Protein AF-A0A7Y1VZF0-F1 (afdb_monomer_lite)

Foldseek 3Di:
DWDAALWKKKKKKAWDDPDDDDDDDDDDDDDDDDDDDPDPPPPPDDDFDQLAQVNAAEDPDQDDDDPDQDFARTPDFQLAQDPCVPGDDVAHGSTSIGMHMYHDRHTDDDKDKDFDPDQQIAMWMWMFTCSPHDSNCNRPDCVRTPDIDPDDDPPDGGMDMRPPPDPRD

pLDDT: mean 80.12, std 16.7, range [36.12, 96.62]

Secondary structure (DSSP, 8-state):
-EEPTT-EEEEEEEEE----------------------------PPPP-TTSGGGPEEP-SS----S----S--SS---S-BGGGT-SBSS----SEEEEEEE--SSEE----B--SSTT-EEEEEEEE-TT--HHHHTT-GGGEEEEE---STT--S-BSSSS-SS--

Sequence (169 aa):
MTLLLVNTLIIAILRRLEAPLLLKSGRCVISLLFCSFTLCRVCDAQIPTIQDCLGAIPICTGIYTESKAPTGSGNYPSEINGTGNGGISCMDAEVSSIWYTFTVNKTGKFGFILTPNDPNDDYDWALFNITNATCSQIFHDIALQVSCNAAGGETCHGNTGADGKTTYS

Radius of gyration: 18.77 Å; chains: 1; bounding box: 38×59×30 Å

Structure (mmCIF, N/CA/C/O backbone):
data_AF-A0A7Y1VZF0-F1
#
_entry.id   AF-A0A7Y1VZF0-F1
#
loop_
_atom_site.group_PDB
_atom_site.id
_atom_site.type_symbol
_atom_site.label_atom_id
_atom_site.label_alt_id
_atom_site.label_comp_id
_atom_site.label_asym_id
_atom_site.label_entity_id
_atom_site.label_seq_id
_atom_site.pdbx_PDB_ins_code
_atom_site.Cartn_x
_atom_site.Cartn_y
_atom_site.Cartn_z
_atom_site.occupancy
_atom_site.B_iso_or_equiv
_atom_site.auth_seq_id
_atom_site.auth_comp_id
_atom_site.auth_asym_id
_atom_site.auth_atom_id
_atom_site.pdbx_PDB_model_num
ATOM 1 N N . MET A 1 1 ? -1.896 -10.793 11.043 1.00 66.12 1 MET A N 1
ATOM 2 C CA . MET A 1 1 ? -2.680 -9.874 11.904 1.00 66.12 1 MET A CA 1
ATOM 3 C C . MET A 1 1 ? -4.109 -10.395 12.065 1.00 66.12 1 MET A C 1
ATOM 5 O O . MET A 1 1 ? -4.670 -10.888 11.089 1.00 66.12 1 MET A O 1
ATOM 9 N N . THR A 1 2 ? -4.689 -10.325 13.269 1.00 71.56 2 THR A N 1
ATOM 10 C CA . THR A 1 2 ? -6.125 -10.595 13.482 1.00 71.56 2 THR A CA 1
ATOM 11 C C . THR A 1 2 ? -6.904 -9.313 13.214 1.00 71.56 2 THR A C 1
ATOM 13 O O . THR A 1 2 ? -6.641 -8.302 13.857 1.00 71.56 2 THR A O 1
ATOM 16 N N . LEU A 1 3 ? -7.844 -9.343 12.275 1.00 70.69 3 LEU A N 1
ATOM 17 C CA . LEU A 1 3 ? -8.737 -8.227 11.984 1.00 70.69 3 LEU A CA 1
ATOM 18 C C . LEU A 1 3 ? -10.089 -8.440 12.643 1.00 70.69 3 LEU A C 1
ATOM 20 O O . LEU A 1 3 ? -10.578 -9.567 12.714 1.00 70.69 3 LEU A O 1
ATOM 24 N N . LEU A 1 4 ? -10.681 -7.342 13.099 1.00 69.25 4 LEU A N 1
ATOM 25 C CA . LEU A 1 4 ? -12.039 -7.301 13.616 1.00 69.25 4 LEU A CA 1
ATOM 26 C C . LEU A 1 4 ? -13.011 -6.965 12.481 1.00 69.25 4 LEU A C 1
ATOM 28 O O . LEU A 1 4 ? -12.630 -6.375 11.467 1.00 69.25 4 LEU A O 1
ATOM 32 N N . LEU A 1 5 ? -14.273 -7.356 12.668 1.00 61.09 5 LEU A N 1
ATOM 33 C CA . LEU A 1 5 ? -15.394 -6.887 11.854 1.00 61.09 5 LEU A CA 1
ATOM 34 C C . LEU A 1 5 ? -15.327 -5.356 11.717 1.00 61.09 5 LEU A C 1
ATOM 36 O O . LEU A 1 5 ? -14.998 -4.695 12.694 1.00 61.09 5 LEU A O 1
ATOM 40 N N . VAL A 1 6 ? -15.663 -4.828 10.537 1.00 64.81 6 VAL A N 1
ATOM 41 C CA . VAL A 1 6 ? -15.655 -3.394 10.170 1.00 64.81 6 VAL A CA 1
ATOM 42 C C . VAL A 1 6 ? -14.286 -2.737 9.986 1.00 64.81 6 VAL A C 1
ATOM 44 O O . VAL A 1 6 ? -14.240 -1.545 9.698 1.00 64.81 6 VAL A O 1
ATOM 47 N N . ASN A 1 7 ? -13.182 -3.487 10.058 1.00 75.19 7 ASN A N 1
ATOM 48 C CA . ASN A 1 7 ? -11.885 -2.918 9.706 1.00 75.19 7 ASN A CA 1
ATOM 49 C C . ASN A 1 7 ? -11.808 -2.613 8.196 1.00 75.19 7 ASN A C 1
ATOM 51 O O . ASN A 1 7 ? -12.046 -3.499 7.367 1.00 75.19 7 ASN A O 1
ATOM 55 N N . THR A 1 8 ? -11.416 -1.385 7.854 1.00 80.50 8 THR A N 1
ATOM 56 C CA . THR A 1 8 ? -11.029 -0.990 6.494 1.00 80.50 8 THR A CA 1
ATOM 57 C C . THR A 1 8 ? -9.513 -0.976 6.416 1.00 80.50 8 THR A C 1
ATOM 59 O O . THR A 1 8 ? -8.847 -0.189 7.093 1.00 80.50 8 THR A O 1
ATOM 62 N N . LEU A 1 9 ? -8.971 -1.863 5.589 1.00 82.50 9 LEU A N 1
ATOM 63 C CA . LEU A 1 9 ? -7.557 -1.872 5.260 1.00 82.50 9 LEU A CA 1
ATOM 64 C C . LEU A 1 9 ? -7.334 -1.268 3.885 1.00 82.50 9 LEU A C 1
ATOM 66 O O . LEU A 1 9 ? -8.166 -1.415 2.987 1.00 82.50 9 LEU A O 1
ATOM 70 N N . ILE A 1 10 ? -6.179 -0.647 3.719 1.00 87.56 10 ILE A N 1
ATOM 71 C CA . ILE A 1 10 ? -5.685 -0.215 2.424 1.00 87.56 10 ILE A CA 1
ATOM 72 C C . ILE A 1 10 ? -4.234 -0.664 2.273 1.00 87.56 10 ILE A C 1
ATOM 74 O O . ILE A 1 10 ? -3.470 -0.626 3.234 1.00 87.56 10 ILE A O 1
ATOM 78 N N . ILE A 1 11 ? -3.867 -1.155 1.098 1.00 87.62 11 ILE A N 1
ATOM 79 C CA . ILE A 1 11 ? -2.505 -1.572 0.774 1.00 87.62 11 ILE A CA 1
ATOM 80 C C . ILE A 1 11 ? -2.000 -0.743 -0.397 1.00 87.62 11 ILE A C 1
ATOM 82 O O . ILE A 1 11 ? -2.709 -0.593 -1.390 1.00 87.62 11 ILE A O 1
ATOM 86 N N . ALA A 1 12 ? -0.779 -0.240 -0.277 1.00 84.50 12 ALA A N 1
ATOM 87 C CA . ALA A 1 12 ? -0.020 0.285 -1.399 1.00 84.50 12 ALA A CA 1
ATOM 88 C C . ALA A 1 12 ? 0.983 -0.781 -1.838 1.00 84.50 12 ALA A C 1
ATOM 90 O O . ALA A 1 12 ? 1.707 -1.316 -0.998 1.00 84.50 12 ALA A O 1
ATOM 91 N N . ILE A 1 13 ? 1.008 -1.096 -3.131 1.00 83.00 13 ILE A N 1
ATOM 92 C CA . ILE A 1 13 ? 1.954 -2.040 -3.737 1.00 83.00 13 ILE A CA 1
ATOM 93 C C . ILE A 1 13 ? 2.782 -1.281 -4.762 1.00 83.00 13 ILE A C 1
ATOM 95 O O . ILE A 1 13 ? 2.214 -0.723 -5.697 1.00 83.00 13 ILE A O 1
ATOM 99 N N . LEU A 1 14 ? 4.101 -1.268 -4.601 1.00 81.69 14 LEU A N 1
ATOM 100 C CA . LEU A 1 14 ? 5.036 -0.514 -5.427 1.00 81.69 14 LEU A CA 1
ATOM 101 C C . LEU A 1 14 ? 5.957 -1.483 -6.157 1.00 81.69 14 LEU A C 1
ATOM 103 O O . LEU A 1 14 ? 6.566 -2.345 -5.532 1.00 81.69 14 LEU A O 1
ATOM 107 N N . ARG A 1 15 ? 6.099 -1.323 -7.474 1.00 79.75 15 ARG A N 1
ATOM 108 C CA . ARG A 1 15 ? 7.146 -2.028 -8.224 1.00 79.75 15 ARG A CA 1
ATOM 109 C C . ARG A 1 15 ? 8.446 -1.236 -8.126 1.00 79.75 15 ARG A C 1
ATOM 111 O O . ARG A 1 15 ? 8.529 -0.135 -8.680 1.00 79.75 15 ARG A O 1
ATOM 118 N N . ARG A 1 16 ? 9.472 -1.797 -7.486 1.00 76.81 16 ARG A N 1
ATOM 119 C CA . ARG A 1 16 ? 10.809 -1.203 -7.460 1.00 76.81 16 ARG A CA 1
ATOM 120 C C . ARG A 1 16 ? 11.425 -1.338 -8.849 1.00 76.81 16 ARG A C 1
ATOM 122 O O . ARG A 1 16 ? 11.733 -2.426 -9.323 1.00 76.81 16 ARG A O 1
ATOM 129 N N . LEU A 1 17 ? 11.586 -0.208 -9.529 1.00 67.25 17 LEU A N 1
ATOM 130 C CA . LEU A 1 17 ? 12.386 -0.140 -10.745 1.00 67.25 17 LEU A CA 1
ATOM 131 C C . LEU A 1 17 ? 13.836 0.092 -10.319 1.00 67.25 17 LEU A C 1
ATOM 133 O O . LEU A 1 17 ? 14.128 1.127 -9.720 1.00 67.25 17 LEU A O 1
ATOM 137 N N . GLU A 1 18 ? 14.749 -0.824 -10.636 1.00 57.00 18 GLU A N 1
ATOM 138 C CA . GLU A 1 18 ? 16.183 -0.532 -10.565 1.00 57.00 18 GLU A CA 1
ATOM 139 C C . GLU A 1 18 ? 16.490 0.599 -11.558 1.00 57.00 18 GLU A C 1
ATOM 141 O O . GLU A 1 18 ? 16.617 0.395 -12.766 1.00 57.00 18 GLU A O 1
ATOM 146 N N . ALA A 1 19 ? 16.512 1.838 -11.073 1.00 48.78 19 ALA A N 1
ATOM 147 C CA . ALA A 1 19 ? 16.787 2.987 -11.915 1.00 48.78 19 ALA A CA 1
ATOM 148 C C . ALA A 1 19 ? 18.308 3.130 -12.109 1.00 48.78 19 ALA A C 1
ATOM 150 O O . ALA A 1 19 ? 19.031 3.289 -11.122 1.00 48.78 19 ALA A O 1
ATOM 151 N N . PRO A 1 20 ? 18.827 3.173 -13.350 1.00 41.00 20 PRO A N 1
ATOM 152 C CA . PRO A 1 20 ? 20.144 3.744 -13.581 1.00 41.00 20 PRO A CA 1
ATOM 153 C C . PRO A 1 20 ? 20.111 5.230 -13.197 1.00 41.00 20 PRO A C 1
ATOM 155 O O . PRO A 1 20 ? 19.220 5.975 -13.611 1.00 41.00 20 PRO A O 1
ATOM 158 N N . LEU A 1 21 ? 21.091 5.650 -12.392 1.00 37.44 21 LEU A N 1
ATOM 159 C CA . LEU A 1 21 ? 21.333 7.031 -11.962 1.00 37.44 21 LEU A CA 1
ATOM 160 C C . LEU A 1 21 ? 21.230 8.015 -13.141 1.00 37.44 21 LEU A C 1
ATOM 162 O O . LEU A 1 21 ? 22.173 8.175 -13.914 1.00 37.44 21 LEU A O 1
ATOM 166 N N . LEU A 1 22 ? 20.106 8.725 -13.255 1.00 40.09 22 LEU A N 1
ATOM 167 C CA . LEU A 1 22 ? 19.964 9.858 -14.167 1.00 40.09 22 LEU A CA 1
ATOM 168 C C . LEU A 1 22 ? 19.750 11.146 -13.372 1.00 40.09 22 LEU A C 1
ATOM 170 O O . LEU A 1 22 ? 18.671 11.436 -12.857 1.00 40.09 22 LEU A O 1
ATOM 174 N N . LEU A 1 23 ? 20.827 11.930 -13.304 1.00 39.12 23 LEU A N 1
ATOM 175 C CA . LEU A 1 23 ? 20.876 13.293 -12.786 1.00 39.12 23 LEU A CA 1
ATOM 176 C C . LEU A 1 23 ? 19.890 14.185 -13.569 1.00 39.12 23 LEU A C 1
ATOM 178 O O . LEU A 1 23 ? 20.132 14.517 -14.731 1.00 39.12 23 LEU A O 1
ATOM 182 N N . LYS A 1 24 ? 18.801 14.642 -12.941 1.00 40.69 24 LYS A N 1
ATOM 183 C CA . LYS A 1 24 ? 18.006 15.755 -13.485 1.00 40.69 24 LYS A CA 1
ATOM 184 C C . LYS A 1 24 ? 18.686 17.075 -13.125 1.00 40.69 24 LYS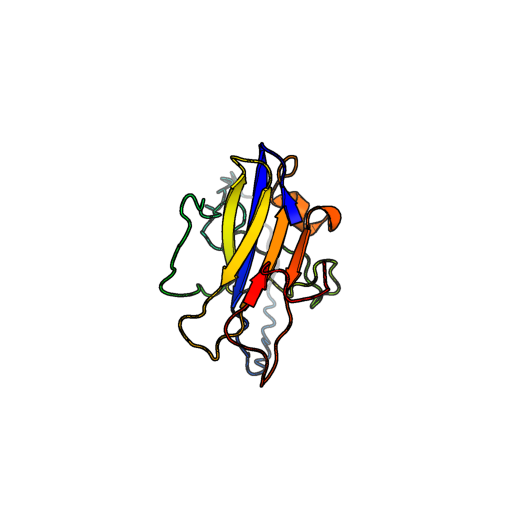 A C 1
ATOM 186 O O . LYS A 1 24 ? 18.541 17.579 -12.017 1.00 40.69 24 LYS A O 1
ATOM 191 N N . SER A 1 25 ? 19.419 17.645 -14.081 1.00 50.09 25 SER A N 1
ATOM 192 C CA . SER A 1 25 ? 19.801 19.060 -14.049 1.00 50.09 25 SER A CA 1
ATOM 193 C C . SER A 1 25 ? 18.837 19.867 -14.917 1.00 50.09 25 SER A C 1
ATOM 195 O O . SER A 1 25 ? 18.538 19.496 -16.050 1.00 50.09 25 SER A O 1
ATOM 197 N N . GLY A 1 26 ? 18.321 20.962 -14.366 1.00 40.59 26 GLY A N 1
ATOM 198 C CA . GLY A 1 26 ? 17.403 21.857 -15.060 1.00 40.59 26 GLY A CA 1
ATOM 199 C C . GLY A 1 26 ? 17.181 23.120 -14.245 1.00 40.59 26 GLY A C 1
ATOM 200 O O . GLY A 1 26 ? 16.186 23.244 -13.541 1.00 40.59 26 GLY A O 1
ATOM 201 N N . ARG A 1 27 ? 18.136 24.055 -14.303 1.00 51.09 27 ARG A N 1
ATOM 202 C CA . ARG A 1 27 ? 17.927 25.423 -13.811 1.00 51.09 27 ARG A CA 1
ATOM 203 C C . ARG A 1 27 ? 17.109 26.158 -14.870 1.00 51.09 27 ARG A C 1
ATOM 205 O O . ARG A 1 27 ? 17.574 26.284 -15.998 1.00 51.09 27 ARG A O 1
ATOM 212 N N . CYS A 1 28 ? 15.938 26.672 -14.512 1.00 36.12 28 CYS A N 1
ATOM 213 C CA . CYS A 1 28 ? 15.227 27.652 -15.328 1.00 36.12 28 CYS A CA 1
ATOM 214 C C . CYS A 1 28 ? 15.065 28.929 -14.497 1.00 36.12 28 CYS A C 1
ATOM 216 O O . CYS A 1 28 ? 14.398 28.937 -13.466 1.00 36.12 28 CYS A O 1
ATOM 218 N N . VAL A 1 29 ? 15.776 29.973 -14.914 1.00 48.84 29 VAL A N 1
ATOM 219 C CA . VAL A 1 29 ? 15.684 31.349 -14.410 1.00 48.84 29 VAL A CA 1
ATOM 220 C C . VAL A 1 29 ? 14.860 32.145 -15.429 1.00 48.84 29 VAL A C 1
ATOM 222 O O . VAL A 1 29 ? 14.932 31.793 -16.604 1.00 48.84 29 VAL A O 1
ATOM 225 N N . ILE A 1 30 ? 14.177 33.214 -14.974 1.00 47.12 30 ILE A N 1
ATOM 226 C CA . ILE A 1 30 ? 13.501 34.343 -15.686 1.00 47.12 30 ILE A CA 1
ATOM 227 C C . ILE A 1 30 ? 12.021 34.395 -15.267 1.00 47.12 30 ILE A C 1
ATOM 229 O O . ILE A 1 30 ? 11.353 33.374 -15.295 1.00 47.12 30 ILE A O 1
ATOM 233 N N . SER A 1 31 ? 11.368 35.512 -14.940 1.00 44.34 31 SER A N 1
ATOM 234 C CA . SER A 1 31 ? 11.689 36.905 -14.589 1.00 44.34 31 SER A CA 1
ATOM 235 C C . SER A 1 31 ? 10.364 37.498 -14.063 1.00 44.34 31 SER A C 1
ATOM 237 O O . SER A 1 31 ? 9.293 37.096 -14.519 1.00 44.34 31 SER A O 1
ATOM 239 N N . LEU A 1 32 ? 10.415 38.423 -13.099 1.00 51.66 32 LEU A N 1
ATOM 240 C CA . LEU A 1 32 ? 9.242 39.106 -12.536 1.00 51.66 32 LEU A CA 1
ATOM 241 C C . LEU A 1 32 ? 8.595 40.056 -13.559 1.00 51.66 32 LEU A C 1
ATOM 243 O O . LEU A 1 32 ? 9.274 40.938 -14.078 1.00 51.66 32 LEU A O 1
ATOM 247 N N . LEU A 1 33 ? 7.270 39.975 -13.734 1.00 49.81 33 LEU A N 1
ATOM 248 C CA . LEU A 1 33 ? 6.446 41.125 -14.123 1.00 49.81 33 LEU A CA 1
ATOM 249 C C . LEU A 1 33 ? 5.027 40.991 -13.537 1.00 49.81 33 LEU A C 1
ATOM 251 O O . LEU A 1 33 ? 4.308 40.033 -13.809 1.00 49.81 33 LEU A O 1
ATOM 255 N N . PHE A 1 34 ? 4.649 41.959 -12.700 1.00 52.38 34 PHE A N 1
ATOM 256 C CA . PHE A 1 34 ? 3.331 42.102 -12.078 1.00 52.38 34 PHE A CA 1
ATOM 257 C C . PHE A 1 34 ? 2.290 42.520 -13.131 1.00 52.38 34 PHE A C 1
ATOM 259 O O . PHE A 1 34 ? 2.400 43.598 -13.711 1.00 52.38 34 PHE A O 1
ATOM 266 N N . CYS A 1 35 ? 1.240 41.720 -13.327 1.00 44.97 35 CYS A N 1
ATOM 267 C CA . CYS A 1 35 ? -0.004 42.180 -13.941 1.00 44.97 35 CYS A CA 1
ATOM 268 C C . CYS A 1 35 ? -1.182 41.604 -13.148 1.00 44.97 35 CYS A C 1
ATOM 270 O O . CYS A 1 35 ? -1.424 40.398 -13.139 1.00 44.97 35 CYS A O 1
ATOM 272 N N . SER A 1 36 ? -1.864 42.482 -12.416 1.00 61.44 36 SER A N 1
ATOM 273 C CA . SER A 1 36 ? -3.041 42.172 -11.609 1.00 61.44 36 SER A CA 1
ATOM 274 C C . SER A 1 36 ? -4.245 41.937 -12.522 1.00 61.44 36 SER A C 1
ATOM 276 O O . SER A 1 36 ? -4.982 42.870 -12.826 1.00 61.44 36 SER A O 1
ATOM 278 N N . PHE A 1 37 ? -4.451 40.688 -12.937 1.00 52.44 37 PHE A N 1
ATOM 279 C CA . PHE A 1 37 ? -5.734 40.203 -13.442 1.00 52.44 37 PHE A CA 1
ATOM 280 C C . PHE A 1 37 ? -6.340 39.264 -12.403 1.00 52.44 37 PHE A C 1
ATOM 282 O O . PHE A 1 37 ? -5.709 38.300 -11.969 1.00 52.44 37 PHE A O 1
ATOM 289 N N . THR A 1 38 ? -7.558 39.578 -11.974 1.00 58.78 38 THR A N 1
ATOM 290 C CA . THR A 1 38 ? -8.344 38.811 -11.010 1.00 58.78 38 THR A CA 1
ATOM 291 C C . THR A 1 38 ? -8.611 37.412 -11.567 1.00 58.78 38 THR A C 1
ATOM 293 O O . THR A 1 38 ? -9.564 37.187 -12.308 1.00 58.78 38 THR A O 1
ATOM 296 N N . LEU A 1 39 ? -7.737 36.463 -11.231 1.00 57.91 39 LEU A N 1
ATOM 297 C CA . LEU A 1 39 ? -7.931 35.046 -11.504 1.00 57.91 39 LEU A CA 1
ATOM 298 C C . LEU A 1 39 ? -9.059 34.554 -10.598 1.00 57.91 39 LEU A C 1
ATOM 300 O O . LEU A 1 39 ? -8.846 34.302 -9.411 1.00 57.91 39 LEU A O 1
ATOM 304 N N . CYS A 1 40 ? -10.253 34.376 -11.159 1.00 57.56 40 CYS A N 1
ATOM 305 C CA . CYS A 1 40 ? -11.150 33.350 -10.653 1.00 57.56 40 CYS A CA 1
ATOM 306 C C . CYS A 1 40 ? -10.411 32.020 -10.853 1.00 57.56 40 CYS A C 1
ATOM 308 O O . CYS A 1 40 ? -10.391 31.458 -11.945 1.00 57.56 40 CYS A O 1
ATOM 310 N N . ARG A 1 41 ? -9.671 31.593 -9.826 1.00 55.41 41 ARG A N 1
ATOM 311 C CA . ARG A 1 41 ? -9.056 30.271 -9.775 1.00 55.41 41 ARG A CA 1
ATOM 312 C C . ARG A 1 41 ? -10.221 29.297 -9.680 1.00 55.41 41 ARG A C 1
ATOM 314 O O . ARG A 1 41 ? -10.781 29.121 -8.601 1.00 55.41 41 ARG A O 1
ATOM 321 N N . VAL A 1 42 ? -10.616 28.704 -10.802 1.00 53.53 42 VAL A N 1
ATOM 322 C CA . VAL A 1 42 ? -11.360 27.450 -10.737 1.00 53.53 42 VAL A CA 1
ATOM 323 C C . VAL A 1 42 ? -10.412 26.484 -10.028 1.00 53.53 42 VAL A C 1
ATOM 325 O O . VAL A 1 42 ? -9.284 26.275 -10.473 1.00 53.53 42 VAL A O 1
ATOM 328 N N . CYS A 1 43 ? -10.789 26.041 -8.831 1.00 57.00 43 CYS A N 1
ATOM 329 C CA . CYS A 1 43 ? -10.056 24.994 -8.140 1.00 57.00 43 CYS A CA 1
ATOM 330 C C . CYS A 1 43 ? -10.433 23.694 -8.845 1.00 57.00 43 CYS A C 1
ATOM 332 O O . CYS A 1 43 ? -11.472 23.111 -8.542 1.00 57.00 43 CYS A O 1
ATOM 334 N N . ASP A 1 44 ? -9.648 23.295 -9.840 1.00 58.34 44 ASP A N 1
ATOM 335 C CA . ASP A 1 44 ? -9.779 21.962 -10.407 1.00 58.34 44 ASP A CA 1
ATOM 336 C C . ASP A 1 44 ? -9.254 20.974 -9.366 1.00 58.34 44 ASP A C 1
ATOM 338 O O . ASP A 1 44 ? -8.055 20.903 -9.086 1.00 58.34 44 ASP A O 1
ATOM 342 N N . ALA A 1 45 ? -10.169 20.236 -8.742 1.00 71.94 45 ALA A N 1
ATOM 343 C CA . ALA A 1 45 ? -9.793 19.052 -7.994 1.00 71.94 45 ALA A CA 1
ATOM 344 C C . ALA A 1 45 ? -9.308 18.008 -9.006 1.00 71.94 45 ALA A C 1
ATOM 346 O O . ALA A 1 45 ? -10.044 17.621 -9.915 1.00 71.94 45 ALA A O 1
ATOM 347 N N . GLN A 1 46 ? -8.060 17.570 -8.870 1.00 85.88 46 GLN A N 1
ATOM 348 C CA . GLN A 1 46 ? -7.538 16.464 -9.663 1.00 85.88 46 GLN A CA 1
ATOM 349 C C . GLN A 1 46 ? -8.325 15.177 -9.358 1.00 85.88 46 GLN A C 1
ATOM 351 O O . GLN A 1 46 ? -8.830 14.991 -8.255 1.00 85.88 46 GLN A O 1
ATOM 356 N N . ILE A 1 47 ? -8.478 14.293 -10.341 1.00 92.38 47 ILE A N 1
ATOM 357 C CA . ILE A 1 47 ? -9.241 13.050 -10.166 1.00 92.38 47 ILE A CA 1
ATOM 358 C C . ILE A 1 47 ? -8.281 11.971 -9.649 1.00 92.38 47 ILE A C 1
ATOM 360 O O . ILE A 1 47 ? -7.284 11.721 -10.327 1.00 92.38 47 ILE A O 1
ATOM 364 N N . PRO A 1 48 ? -8.539 11.323 -8.498 1.00 94.69 48 PRO A N 1
ATOM 365 C CA . PRO A 1 48 ? -7.729 10.193 -8.054 1.00 94.69 48 PRO A CA 1
ATOM 366 C C . PRO A 1 48 ? -7.709 9.064 -9.092 1.00 94.69 48 PRO A C 1
ATOM 368 O O . PRO A 1 48 ? -8.716 8.754 -9.729 1.00 94.69 48 PRO A O 1
ATOM 371 N N . THR A 1 49 ? -6.555 8.441 -9.250 1.00 95.00 49 THR A N 1
ATOM 372 C CA . THR A 1 49 ? -6.291 7.270 -10.087 1.00 95.00 49 THR A CA 1
ATOM 373 C C . THR A 1 49 ? -5.994 6.063 -9.200 1.00 95.00 49 THR A C 1
ATOM 375 O O . THR A 1 49 ? -5.866 6.196 -7.990 1.00 95.00 49 THR A O 1
ATOM 378 N N . ILE A 1 50 ? -5.813 4.878 -9.786 1.00 94.88 50 ILE A N 1
ATOM 379 C CA . ILE A 1 50 ? -5.416 3.675 -9.027 1.00 94.88 50 ILE A CA 1
ATOM 380 C C . ILE A 1 50 ? -4.043 3.808 -8.340 1.00 94.88 50 ILE A C 1
ATOM 382 O O . ILE A 1 50 ? -3.718 3.010 -7.466 1.00 94.88 50 ILE A O 1
ATOM 386 N N . GLN A 1 51 ? -3.238 4.792 -8.757 1.00 94.62 51 GLN A N 1
ATOM 387 C CA . GLN A 1 51 ? -1.958 5.146 -8.140 1.00 94.62 51 GLN A CA 1
ATOM 388 C C . GLN A 1 51 ? -2.129 6.068 -6.931 1.00 94.62 51 GLN A C 1
ATOM 390 O O . GLN A 1 51 ? -1.135 6.404 -6.319 1.00 94.62 51 GLN A O 1
ATOM 395 N N . ASP A 1 52 ? -3.355 6.480 -6.604 1.00 94.94 52 ASP A N 1
ATOM 396 C CA . ASP A 1 52 ? -3.646 7.386 -5.499 1.00 94.94 52 ASP A CA 1
ATOM 397 C C . ASP A 1 52 ? -4.495 6.657 -4.447 1.00 94.94 52 ASP A C 1
ATOM 399 O O . ASP A 1 52 ? -5.415 5.906 -4.792 1.00 94.94 52 ASP A O 1
ATOM 403 N N . CYS A 1 53 ? -4.269 6.917 -3.161 1.00 95.50 53 CYS A N 1
ATOM 404 C CA . CYS A 1 53 ? -4.993 6.281 -2.057 1.00 95.50 53 CYS A CA 1
ATOM 405 C C . CYS A 1 53 ? -6.514 6.465 -2.180 1.00 95.50 53 CYS A C 1
ATOM 407 O O . CYS A 1 53 ? -7.290 5.538 -1.942 1.00 95.50 53 CYS A O 1
ATOM 409 N N . LEU A 1 54 ? -6.963 7.647 -2.618 1.00 95.69 54 LEU A N 1
ATOM 410 C CA . LEU A 1 54 ? -8.387 7.930 -2.841 1.00 95.69 54 LEU A CA 1
ATOM 411 C C . LEU A 1 54 ? -8.982 7.217 -4.070 1.00 95.69 54 LEU A C 1
ATOM 413 O O . LEU A 1 54 ? -10.204 7.177 -4.205 1.00 95.69 54 LEU A O 1
ATOM 417 N N . GLY A 1 55 ? -8.151 6.669 -4.958 1.00 95.62 55 GLY A N 1
ATOM 418 C CA . GLY A 1 55 ? -8.562 5.864 -6.111 1.00 95.62 55 GLY A CA 1
ATOM 419 C C . GLY A 1 55 ? -8.340 4.362 -5.918 1.00 95.62 55 GLY A C 1
ATOM 420 O O . GLY A 1 55 ? -8.358 3.618 -6.900 1.00 95.62 55 GLY A O 1
ATOM 421 N N . ALA A 1 56 ? -8.138 3.913 -4.673 1.00 96.62 56 ALA A N 1
ATOM 422 C CA . ALA A 1 56 ? -7.866 2.519 -4.353 1.00 96.62 56 ALA A CA 1
ATOM 423 C C . ALA A 1 56 ? -8.954 1.556 -4.854 1.00 96.62 56 ALA A C 1
ATOM 425 O O . ALA A 1 56 ? -10.154 1.780 -4.678 1.00 96.62 56 ALA A O 1
ATOM 426 N N . ILE A 1 57 ? -8.523 0.432 -5.424 1.00 96.00 57 ILE A N 1
ATOM 427 C CA . ILE A 1 57 ? -9.411 -0.585 -5.988 1.00 96.00 57 ILE A CA 1
ATOM 428 C C . ILE A 1 57 ? -9.972 -1.465 -4.855 1.00 96.00 57 ILE A C 1
ATOM 430 O O . ILE A 1 57 ? -9.195 -2.100 -4.135 1.00 96.00 57 ILE A O 1
ATOM 434 N N . PRO A 1 58 ? -11.301 -1.561 -4.672 1.00 94.06 58 PRO A N 1
ATOM 435 C CA . PRO A 1 58 ? -11.880 -2.453 -3.675 1.00 94.06 58 PRO A CA 1
ATOM 436 C C . PRO A 1 58 ? -11.786 -3.916 -4.119 1.00 94.06 58 PRO A C 1
ATOM 438 O O . PRO A 1 58 ? -12.338 -4.306 -5.148 1.00 94.06 58 PRO A O 1
ATOM 441 N N . ILE A 1 59 ? -11.130 -4.751 -3.311 1.00 92.19 59 ILE A N 1
ATOM 442 C CA . ILE A 1 59 ? -11.017 -6.191 -3.557 1.00 92.19 59 ILE A CA 1
ATOM 443 C C . ILE A 1 59 ? -12.076 -6.941 -2.753 1.00 92.19 59 ILE A C 1
ATOM 445 O O . ILE A 1 59 ? -12.105 -6.906 -1.522 1.00 92.19 59 ILE A O 1
ATOM 449 N N . CYS A 1 60 ? -12.945 -7.662 -3.463 1.00 88.75 60 CYS A N 1
ATOM 450 C CA . CYS A 1 60 ? -14.028 -8.459 -2.872 1.00 88.75 60 CYS A CA 1
ATOM 451 C C . CYS A 1 60 ? -13.910 -9.963 -3.175 1.00 88.75 60 CYS A C 1
ATOM 453 O O . CYS A 1 60 ? -14.812 -10.735 -2.848 1.00 88.75 60 CYS A O 1
ATOM 455 N N . THR A 1 61 ? -12.817 -10.385 -3.810 1.00 89.06 61 THR A N 1
ATOM 456 C CA . THR A 1 61 ? -12.558 -11.763 -4.244 1.00 89.06 61 THR A CA 1
ATOM 457 C C . THR A 1 61 ? -11.301 -12.317 -3.577 1.00 89.06 61 THR A C 1
ATOM 459 O O . THR A 1 61 ? -10.459 -11.572 -3.088 1.00 89.06 61 THR A O 1
ATOM 462 N N . GLY A 1 62 ? -11.162 -13.647 -3.552 1.00 88.19 62 GLY A N 1
ATOM 463 C CA . GLY A 1 62 ? -9.962 -14.296 -3.005 1.00 88.19 62 GLY A CA 1
ATOM 464 C C . GLY A 1 62 ? -8.731 -14.206 -3.914 1.00 88.19 62 GLY A C 1
ATOM 465 O O . GLY A 1 62 ? -7.619 -14.427 -3.449 1.00 88.19 62 GLY A O 1
ATOM 466 N N . ILE A 1 63 ? -8.930 -13.904 -5.200 1.00 91.81 63 ILE A N 1
ATOM 467 C CA . ILE A 1 63 ? -7.873 -13.723 -6.199 1.00 91.81 63 ILE A CA 1
ATOM 468 C C . ILE A 1 63 ? -8.231 -12.493 -7.031 1.00 91.81 63 ILE A C 1
ATOM 470 O O . ILE A 1 63 ? -9.385 -12.334 -7.442 1.00 91.81 63 ILE A O 1
ATOM 474 N N . TYR A 1 64 ? -7.237 -11.647 -7.272 1.00 94.31 64 TYR A N 1
ATOM 475 C CA . TYR A 1 64 ? -7.315 -10.472 -8.127 1.00 94.31 64 TYR A CA 1
ATOM 476 C C . TYR A 1 64 ? -6.001 -10.350 -8.908 1.00 94.31 64 TYR A C 1
ATOM 478 O O . TYR A 1 64 ? -4.945 -10.701 -8.384 1.00 94.31 64 TYR A O 1
ATOM 486 N N . THR A 1 65 ? -6.062 -9.905 -10.162 1.00 93.81 65 THR A N 1
ATOM 487 C CA . THR A 1 65 ? -4.909 -9.890 -11.071 1.00 93.81 65 THR A CA 1
ATOM 488 C C . THR A 1 65 ? -4.818 -8.566 -11.805 1.00 93.81 65 THR A C 1
ATOM 490 O O . THR A 1 65 ? -5.810 -8.129 -12.387 1.00 93.81 65 THR A O 1
ATOM 493 N N . GLU A 1 66 ? -3.614 -8.006 -11.867 1.00 92.00 66 GLU A N 1
ATOM 494 C CA . GLU A 1 66 ? -3.295 -6.872 -12.728 1.00 92.00 66 GLU A CA 1
ATOM 495 C C . GLU A 1 66 ? -2.422 -7.302 -13.903 1.00 92.00 66 GLU A C 1
ATOM 497 O O . GLU A 1 66 ? -1.559 -8.175 -13.792 1.00 92.00 66 GLU A O 1
ATOM 502 N N . SER A 1 67 ? -2.631 -6.657 -15.049 1.00 89.00 67 SER A N 1
ATOM 503 C CA . SER A 1 67 ? -1.831 -6.938 -16.247 1.00 89.00 67 SER A CA 1
ATOM 504 C C . SER A 1 67 ? -0.466 -6.249 -16.213 1.00 89.00 67 SER A C 1
ATOM 506 O O . SER A 1 67 ? 0.510 -6.782 -16.743 1.00 89.00 67 SER A O 1
ATOM 508 N N . LYS A 1 68 ? -0.384 -5.063 -15.597 1.00 84.69 68 LYS A N 1
ATOM 509 C CA . LYS A 1 68 ? 0.823 -4.239 -15.584 1.00 84.69 68 LYS A CA 1
ATOM 510 C C . LYS A 1 68 ? 0.812 -3.249 -14.417 1.00 84.69 68 LYS A C 1
ATOM 512 O O . LYS A 1 68 ? -0.215 -2.638 -14.142 1.00 84.69 68 LYS A O 1
ATOM 517 N N . ALA A 1 69 ? 1.977 -3.026 -13.806 1.00 86.88 69 ALA A N 1
ATOM 518 C CA . ALA A 1 69 ? 2.177 -1.915 -12.878 1.00 86.88 69 ALA A CA 1
ATOM 519 C C . ALA A 1 69 ? 2.256 -0.562 -13.627 1.00 86.88 69 ALA A C 1
ATOM 521 O O . ALA A 1 69 ? 2.917 -0.474 -14.673 1.00 86.88 69 ALA A O 1
ATOM 522 N N . PRO A 1 70 ? 1.601 0.497 -13.126 1.00 89.44 70 PRO A N 1
ATOM 523 C CA . PRO A 1 70 ? 1.687 1.828 -13.709 1.00 89.44 70 PRO A CA 1
ATOM 524 C C . PRO A 1 70 ? 3.084 2.431 -13.501 1.00 89.44 70 PRO A C 1
ATOM 526 O O . PRO A 1 70 ? 3.942 1.852 -12.844 1.00 89.44 70 PRO A O 1
ATOM 529 N N . THR A 1 71 ? 3.325 3.595 -14.097 1.00 88.94 71 THR A N 1
ATOM 530 C CA . THR A 1 71 ? 4.571 4.356 -13.935 1.00 88.94 71 THR A CA 1
ATOM 531 C C . THR A 1 71 ? 4.245 5.769 -13.471 1.00 88.94 71 THR A C 1
ATOM 533 O O . THR A 1 71 ? 3.356 6.397 -14.050 1.00 88.94 71 THR A O 1
ATOM 536 N N . GLY A 1 72 ? 5.017 6.302 -12.524 1.00 89.06 72 GLY A N 1
ATOM 537 C CA . GLY A 1 72 ? 4.799 7.635 -11.946 1.00 89.06 72 GLY A CA 1
ATOM 538 C C . GLY A 1 72 ? 4.268 7.562 -10.514 1.00 89.06 72 GLY A C 1
ATOM 539 O O . GLY A 1 72 ? 4.431 6.536 -9.873 1.00 89.06 72 GLY A O 1
ATOM 540 N N . SER A 1 73 ? 3.672 8.641 -10.010 1.00 87.94 73 SER A N 1
ATOM 541 C CA . SER A 1 73 ? 3.223 8.762 -8.605 1.00 87.94 73 SER A CA 1
ATOM 542 C C . SER A 1 73 ? 1.750 9.168 -8.495 1.00 87.94 73 SER A C 1
ATOM 544 O O . SER A 1 73 ? 1.373 9.863 -7.563 1.00 87.94 73 SER A O 1
ATOM 546 N N . GLY A 1 74 ? 0.946 8.838 -9.510 1.00 92.38 74 GLY A N 1
ATOM 547 C CA . GLY A 1 74 ? -0.446 9.283 -9.573 1.00 92.38 74 GLY A CA 1
ATOM 548 C C . GLY A 1 74 ? -0.610 10.801 -9.699 1.00 92.38 74 GLY A C 1
ATOM 549 O O . GLY A 1 74 ? 0.296 11.514 -10.144 1.00 92.38 74 GLY A O 1
ATOM 550 N N . ASN A 1 75 ? -1.807 11.279 -9.365 1.00 94.12 75 ASN A N 1
ATOM 551 C CA . ASN A 1 75 ? -2.131 12.703 -9.332 1.00 94.12 75 ASN A CA 1
ATOM 552 C C . ASN A 1 75 ? -1.840 13.309 -7.949 1.00 94.12 75 ASN A C 1
ATOM 554 O O . ASN A 1 75 ? -1.516 14.492 -7.863 1.00 94.12 75 ASN A O 1
ATOM 558 N N . TYR A 1 76 ? -1.925 12.519 -6.879 1.00 91.88 76 TYR A N 1
ATOM 559 C CA . TYR A 1 76 ? -1.694 12.872 -5.480 1.00 91.88 76 TYR A CA 1
ATOM 560 C C . TYR A 1 76 ? -0.365 12.265 -5.005 1.00 91.88 76 TYR A C 1
ATOM 562 O O . TYR A 1 76 ? -0.367 11.237 -4.346 1.00 91.88 76 TYR A O 1
ATOM 570 N N . PRO A 1 77 ? 0.789 12.882 -5.306 1.00 89.25 77 PRO A N 1
ATOM 571 C CA . PRO A 1 77 ? 2.066 12.344 -4.860 1.00 89.25 77 PRO A CA 1
ATOM 572 C C . PRO A 1 77 ? 2.259 12.525 -3.349 1.00 89.25 77 PRO A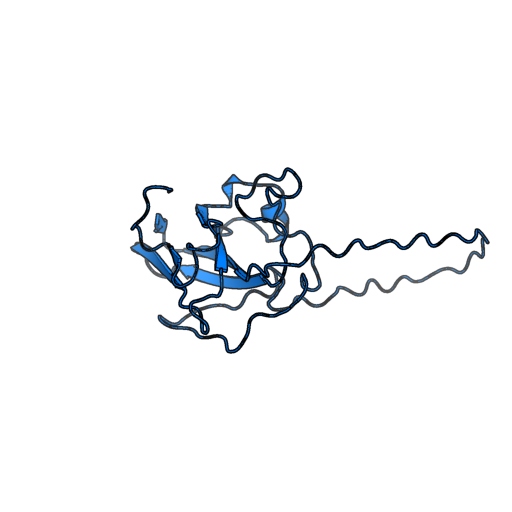 C 1
ATOM 574 O O . PRO A 1 77 ? 1.671 13.415 -2.729 1.00 89.25 77 PRO A O 1
ATOM 577 N N . SER A 1 78 ? 3.209 11.768 -2.797 1.00 88.31 78 SER A N 1
ATOM 578 C CA . SER A 1 78 ? 3.629 11.859 -1.392 1.00 88.31 78 SER A CA 1
ATOM 579 C C . SER A 1 78 ? 2.527 11.463 -0.406 1.00 88.31 78 SER A C 1
ATOM 581 O O . SER A 1 78 ? 2.377 12.096 0.636 1.00 88.31 78 SER A O 1
ATOM 583 N N . GLU A 1 79 ? 1.763 10.410 -0.701 1.00 92.38 79 GLU A N 1
ATOM 584 C CA . GLU A 1 79 ? 0.781 9.865 0.247 1.00 92.38 79 GLU A CA 1
ATOM 585 C C . GLU A 1 79 ? 1.442 8.979 1.315 1.00 92.38 79 GLU A C 1
ATOM 587 O O . GLU A 1 79 ? 0.923 8.842 2.424 1.00 92.38 79 GLU A O 1
ATOM 592 N N . ILE A 1 80 ? 2.633 8.443 1.020 1.00 90.94 80 ILE A N 1
ATOM 593 C CA . ILE A 1 80 ? 3.455 7.656 1.946 1.00 90.94 80 ILE A CA 1
ATOM 594 C C . ILE A 1 80 ? 4.725 8.423 2.312 1.00 90.94 80 ILE A C 1
ATOM 596 O O . ILE A 1 80 ? 5.501 8.850 1.456 1.00 90.94 80 ILE A O 1
ATOM 600 N N . ASN A 1 81 ? 4.969 8.554 3.613 1.00 91.06 81 ASN A N 1
ATOM 601 C CA . ASN A 1 81 ? 6.173 9.179 4.149 1.00 91.06 81 ASN A CA 1
ATOM 602 C C . ASN A 1 81 ? 7.311 8.156 4.268 1.00 91.06 81 ASN A C 1
ATOM 604 O O . ASN A 1 81 ? 7.599 7.669 5.362 1.00 91.06 81 ASN A O 1
ATOM 608 N N . GLY A 1 82 ? 7.890 7.777 3.128 1.00 87.12 82 GLY A N 1
ATOM 609 C CA . GLY A 1 82 ? 8.892 6.713 3.021 1.00 87.12 82 GLY A CA 1
ATOM 610 C C . GLY A 1 82 ? 10.299 7.066 3.525 1.00 87.12 82 GLY A C 1
ATOM 611 O O . GLY A 1 82 ? 10.723 8.226 3.523 1.00 87.12 82 GLY A O 1
ATOM 612 N N . THR A 1 83 ? 11.059 6.046 3.929 1.00 82.62 83 THR A N 1
ATOM 613 C CA . THR A 1 83 ? 12.407 6.171 4.518 1.00 82.62 83 THR A CA 1
ATOM 614 C C . THR A 1 83 ? 13.464 6.780 3.593 1.00 82.62 83 THR A C 1
ATOM 616 O O . THR A 1 83 ? 14.374 7.435 4.102 1.00 82.62 83 THR A O 1
ATOM 619 N N . GLY A 1 84 ? 13.359 6.653 2.263 1.00 74.12 84 GLY A N 1
ATOM 620 C CA . GLY A 1 84 ? 14.360 7.203 1.332 1.00 74.12 84 GLY A CA 1
ATOM 621 C C . GLY A 1 84 ? 14.481 8.730 1.354 1.00 74.12 84 GLY A C 1
ATOM 622 O O . GLY A 1 84 ? 15.492 9.274 0.918 1.00 74.12 84 GLY A O 1
ATOM 623 N N . ASN A 1 85 ? 13.504 9.426 1.948 1.00 73.38 85 ASN A N 1
ATOM 624 C CA . ASN A 1 85 ? 13.557 10.866 2.222 1.00 73.38 85 ASN A CA 1
ATOM 625 C C . ASN A 1 85 ? 13.588 11.191 3.730 1.00 73.38 85 ASN A C 1
ATOM 627 O O . ASN A 1 85 ? 13.236 12.299 4.133 1.00 73.38 85 ASN A O 1
ATOM 631 N N . GLY A 1 86 ? 13.997 10.237 4.575 1.00 80.44 86 GLY A N 1
ATOM 632 C CA . GLY A 1 86 ? 14.012 10.382 6.036 1.00 80.44 86 GLY A CA 1
ATOM 633 C C . GLY A 1 86 ? 12.637 10.236 6.697 1.00 80.44 86 GLY A C 1
ATOM 634 O O . GLY A 1 86 ? 12.439 10.736 7.804 1.00 80.44 86 GLY A O 1
ATOM 635 N N . GLY A 1 87 ? 11.687 9.598 6.009 1.00 86.81 87 GLY A N 1
ATOM 636 C CA . GLY A 1 87 ? 10.335 9.363 6.499 1.00 86.81 87 GLY A CA 1
ATOM 637 C C . GLY A 1 87 ? 10.211 8.250 7.538 1.00 86.81 87 GLY A C 1
ATOM 638 O O . GLY A 1 87 ? 11.193 7.678 8.008 1.00 86.81 87 GLY A O 1
ATOM 639 N N . ILE A 1 88 ? 8.964 7.964 7.909 1.00 86.75 88 ILE A N 1
ATOM 640 C CA . ILE A 1 88 ? 8.592 7.057 9.008 1.00 86.75 88 ILE A CA 1
ATOM 641 C C . ILE A 1 88 ? 8.084 5.692 8.527 1.00 86.75 88 ILE A C 1
ATOM 643 O O . ILE A 1 88 ? 8.142 4.723 9.280 1.00 86.75 88 ILE A O 1
ATOM 647 N N . SER A 1 89 ? 7.582 5.606 7.293 1.00 90.31 89 SER A N 1
ATOM 648 C CA . SER A 1 89 ? 7.144 4.356 6.675 1.00 90.31 89 SER A CA 1
ATOM 649 C C . SER A 1 89 ? 8.350 3.559 6.196 1.00 90.31 89 SER A C 1
ATOM 651 O O . SER A 1 89 ? 9.306 4.122 5.674 1.00 90.31 89 SER A O 1
ATOM 653 N N . CYS A 1 90 ? 8.280 2.237 6.330 1.00 88.06 90 CYS A N 1
ATOM 654 C CA . CYS A 1 90 ? 9.300 1.315 5.819 1.00 88.06 90 CYS A CA 1
ATOM 655 C C . CYS A 1 90 ? 9.396 1.305 4.283 1.00 88.06 90 CYS A C 1
ATOM 657 O O . CYS A 1 90 ? 10.372 0.791 3.747 1.00 88.06 90 CYS A O 1
ATOM 659 N N . MET A 1 91 ? 8.391 1.845 3.588 1.00 86.56 91 MET A N 1
ATOM 660 C CA . MET A 1 91 ? 8.412 2.032 2.142 1.00 86.56 91 MET A CA 1
ATOM 661 C C . MET A 1 91 ? 9.431 3.100 1.751 1.00 86.56 91 MET A C 1
ATOM 663 O O . MET A 1 91 ? 9.814 3.938 2.568 1.00 86.56 91 MET A O 1
ATOM 667 N N . ASP A 1 92 ? 9.837 3.107 0.487 1.00 81.44 92 ASP A N 1
ATOM 668 C CA . ASP A 1 92 ? 10.521 4.254 -0.109 1.00 81.44 92 ASP A CA 1
ATOM 669 C C . ASP A 1 92 ? 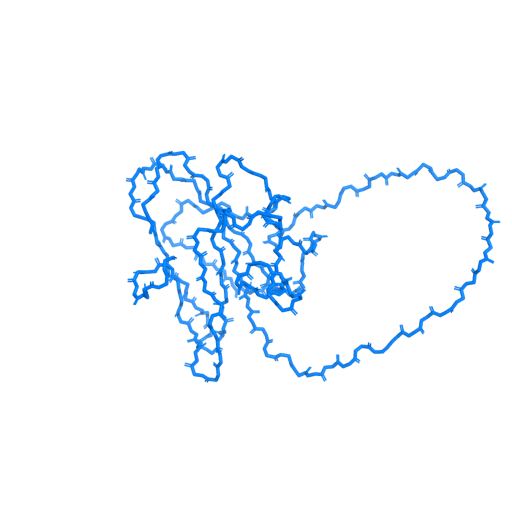9.490 5.260 -0.677 1.00 81.44 92 ASP A C 1
ATOM 671 O O . ASP A 1 92 ? 8.324 5.276 -0.270 1.00 81.44 92 ASP A O 1
ATOM 675 N N . ALA A 1 93 ? 9.907 6.133 -1.592 1.00 74.06 93 ALA A N 1
ATOM 676 C CA . ALA A 1 93 ? 9.030 7.025 -2.329 1.00 74.06 93 ALA A CA 1
ATOM 677 C C . ALA A 1 93 ? 7.955 6.250 -3.103 1.00 74.06 93 ALA A C 1
ATOM 679 O O . ALA A 1 93 ? 8.210 5.210 -3.709 1.00 74.06 93 ALA A O 1
ATOM 680 N N . GLU A 1 94 ? 6.755 6.819 -3.135 1.00 75.31 94 GLU A N 1
ATOM 681 C CA . GLU A 1 94 ? 5.632 6.272 -3.876 1.00 75.31 94 GLU A CA 1
ATOM 682 C C . GLU A 1 94 ? 5.814 6.466 -5.388 1.00 75.31 94 GLU A C 1
ATOM 684 O O . GLU A 1 94 ? 5.397 7.464 -5.981 1.00 75.31 94 GLU A O 1
ATOM 689 N N . VAL A 1 95 ? 6.489 5.510 -6.019 1.00 81.94 95 VAL A N 1
ATOM 690 C CA . VAL A 1 95 ? 6.668 5.460 -7.469 1.00 81.94 95 VAL A CA 1
ATOM 691 C C . VAL A 1 95 ? 6.181 4.106 -7.968 1.00 81.94 95 VAL A C 1
ATOM 693 O O . VAL A 1 95 ? 6.596 3.065 -7.470 1.00 81.94 95 VAL A O 1
ATOM 696 N N . SER A 1 96 ? 5.332 4.120 -8.992 1.00 87.88 96 SER A N 1
ATOM 697 C CA . SER A 1 96 ? 4.719 2.940 -9.609 1.00 87.88 96 SER A CA 1
ATOM 698 C C . SER A 1 96 ? 3.854 2.144 -8.623 1.00 87.88 96 SER A C 1
ATOM 700 O O . SER A 1 96 ? 3.936 0.913 -8.573 1.00 87.88 96 SER A O 1
ATOM 702 N N . SER A 1 97 ? 3.056 2.856 -7.819 1.00 91.12 97 SER A N 1
ATOM 703 C CA . SER A 1 97 ? 2.135 2.295 -6.828 1.00 91.12 97 SER A CA 1
ATOM 704 C C . SER A 1 97 ? 0.799 1.872 -7.450 1.00 91.12 97 SER A C 1
ATOM 706 O O . SER A 1 97 ? 0.330 2.452 -8.424 1.00 91.12 97 SER A O 1
ATOM 708 N N . ILE A 1 98 ? 0.146 0.869 -6.871 1.00 94.81 98 ILE A N 1
ATOM 709 C CA . ILE A 1 98 ? -1.306 0.687 -6.974 1.00 94.81 98 ILE A CA 1
ATOM 710 C C . ILE A 1 98 ? -1.856 0.551 -5.559 1.00 94.81 98 ILE A C 1
ATOM 712 O O . ILE A 1 98 ? -1.294 -0.188 -4.742 1.00 94.81 98 ILE A O 1
ATOM 716 N N . TRP A 1 99 ? -2.966 1.231 -5.291 1.00 96.19 99 TRP A N 1
ATOM 717 C CA . TRP A 1 99 ? -3.677 1.144 -4.027 1.00 96.19 99 TRP A CA 1
ATOM 718 C C . TRP A 1 99 ? -4.872 0.197 -4.123 1.00 96.19 99 TRP A C 1
ATOM 720 O O . TRP A 1 99 ? -5.657 0.245 -5.072 1.00 96.19 99 TRP A O 1
ATOM 730 N N . TYR A 1 100 ? -5.052 -0.637 -3.102 1.00 96.31 100 TYR A N 1
ATOM 731 C CA . TYR A 1 100 ? -6.210 -1.521 -2.970 1.00 96.31 100 TYR A CA 1
ATOM 732 C C . TYR A 1 100 ? -6.828 -1.390 -1.592 1.00 96.31 100 TYR A C 1
ATOM 734 O O . TYR A 1 100 ? -6.113 -1.204 -0.611 1.00 96.31 100 TYR A O 1
ATOM 742 N N . THR A 1 101 ? -8.144 -1.554 -1.493 1.00 95.31 101 THR A N 1
ATOM 743 C CA . THR A 1 101 ? -8.848 -1.569 -0.210 1.00 95.31 101 THR A CA 1
ATOM 744 C C . THR A 1 101 ? -9.571 -2.888 0.035 1.00 95.31 101 THR A C 1
ATOM 746 O O . THR A 1 101 ? -10.096 -3.521 -0.882 1.00 95.31 101 THR A O 1
ATOM 749 N N . PHE A 1 102 ? -9.603 -3.297 1.302 1.00 89.69 102 PHE A N 1
ATOM 750 C CA . PHE A 1 102 ? -10.313 -4.476 1.779 1.00 89.69 102 PHE A CA 1
ATOM 751 C C . PHE A 1 102 ? -11.241 -4.073 2.919 1.00 89.69 102 PHE A C 1
ATOM 753 O O . PHE A 1 102 ? -10.813 -3.446 3.892 1.00 89.69 102 PHE A O 1
ATOM 760 N N . THR A 1 103 ? -12.498 -4.502 2.843 1.00 84.12 103 THR A N 1
ATOM 761 C CA . THR A 1 103 ? -13.443 -4.385 3.957 1.00 84.12 103 THR A CA 1
ATOM 762 C C . THR A 1 103 ? -13.609 -5.742 4.623 1.00 84.12 103 THR A C 1
ATOM 764 O O . THR A 1 103 ? -14.071 -6.708 4.012 1.00 84.12 103 THR A O 1
ATOM 767 N N . VAL A 1 104 ? -13.241 -5.825 5.898 1.00 79.44 104 VAL A N 1
ATOM 768 C CA . VAL A 1 104 ? -13.301 -7.073 6.662 1.00 79.44 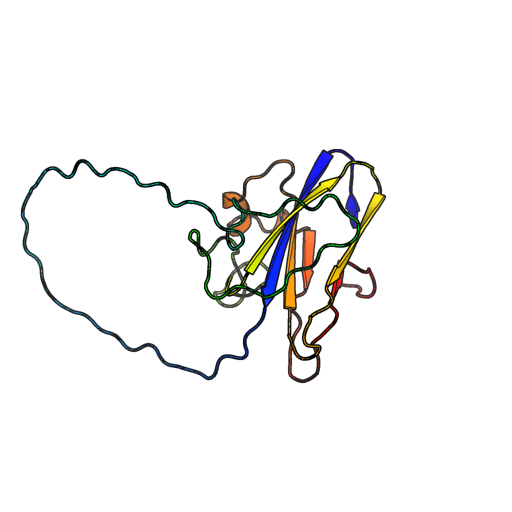104 VAL A CA 1
ATOM 769 C C . VAL A 1 104 ? -14.740 -7.360 7.077 1.00 79.44 104 VAL A C 1
ATOM 771 O O . VAL A 1 104 ? -15.296 -6.717 7.969 1.00 79.44 104 VAL A O 1
ATOM 774 N N . ASN A 1 105 ? -15.342 -8.371 6.450 1.00 79.56 105 ASN A N 1
ATOM 775 C CA . ASN A 1 105 ? -16.719 -8.787 6.729 1.00 79.56 105 ASN A CA 1
ATOM 776 C C . ASN A 1 105 ? -16.839 -9.876 7.812 1.00 79.56 105 ASN A C 1
ATOM 778 O O . ASN A 1 105 ? -17.953 -10.201 8.223 1.00 79.56 105 ASN A O 1
ATOM 782 N N . LYS A 1 106 ? -15.717 -10.446 8.274 1.00 81.06 106 LYS A N 1
ATOM 783 C CA . LYS A 1 106 ? -15.645 -11.436 9.358 1.00 81.06 106 LYS A CA 1
ATOM 784 C C . LYS A 1 106 ? -14.333 -11.291 10.120 1.00 81.06 106 LYS A C 1
ATOM 786 O O . LYS A 1 106 ? -13.274 -11.188 9.509 1.00 81.06 106 LYS A O 1
ATOM 791 N N . THR A 1 107 ? -14.405 -11.351 11.448 1.00 84.31 107 THR A N 1
ATOM 792 C CA . THR A 1 107 ? -13.214 -11.402 12.302 1.00 84.31 107 THR A CA 1
ATOM 793 C C . THR A 1 107 ? -12.371 -12.631 11.963 1.00 84.31 107 THR A C 1
ATOM 795 O O . THR A 1 107 ? -12.898 -13.739 11.853 1.00 84.31 107 THR A O 1
ATOM 798 N N . GLY A 1 108 ? -11.060 -12.458 11.821 1.00 85.50 108 GLY A N 1
ATOM 799 C CA . GLY A 1 108 ? -10.167 -13.553 11.456 1.00 85.50 108 GLY A CA 1
ATOM 800 C C . GLY A 1 108 ? -8.749 -13.097 11.146 1.00 85.50 108 GLY A C 1
ATOM 801 O O . GLY A 1 108 ? -8.399 -11.931 11.316 1.00 85.50 108 GLY A O 1
ATOM 802 N N . LYS A 1 109 ? -7.912 -14.036 10.699 1.00 84.62 109 LYS A N 1
ATOM 803 C CA . LYS A 1 109 ? -6.576 -13.709 10.195 1.00 84.62 109 LYS A CA 1
ATOM 804 C C . LYS A 1 109 ? -6.689 -13.189 8.769 1.00 84.62 109 LYS A C 1
ATOM 806 O O . LYS A 1 109 ? -7.331 -13.822 7.937 1.00 84.62 109 LYS A O 1
ATOM 811 N N . PHE A 1 110 ? -6.023 -12.076 8.504 1.00 85.75 110 PHE A N 1
ATOM 812 C CA . PHE A 1 110 ? -5.829 -11.558 7.157 1.00 85.75 110 PHE A CA 1
ATOM 813 C C . PHE A 1 110 ? -4.393 -11.786 6.711 1.00 85.75 110 PHE A C 1
ATOM 815 O O . PHE A 1 110 ? -3.461 -11.628 7.507 1.00 85.75 110 PHE A O 1
ATOM 822 N N . GLY A 1 111 ? -4.258 -12.152 5.444 1.00 88.69 111 GLY A N 1
ATOM 823 C CA . GLY A 1 111 ? -3.000 -12.356 4.756 1.00 88.69 111 GLY A CA 1
ATOM 824 C C . GLY A 1 111 ? -3.245 -12.430 3.256 1.00 88.69 111 GLY A C 1
ATOM 825 O O . GLY A 1 111 ? -4.362 -12.699 2.812 1.00 88.69 111 GLY A O 1
ATOM 826 N N . PHE A 1 112 ? -2.199 -12.173 2.489 1.00 90.81 112 PHE A N 1
ATOM 827 C CA . PHE A 1 112 ? -2.219 -12.214 1.034 1.00 90.81 112 PHE A CA 1
ATOM 828 C C . PHE A 1 112 ? -0.846 -12.646 0.528 1.00 90.81 112 PHE A C 1
ATOM 830 O O . PHE A 1 112 ? 0.151 -12.554 1.247 1.00 90.81 112 PHE A O 1
ATOM 837 N N . ILE A 1 113 ? -0.816 -13.101 -0.720 1.00 93.19 113 ILE A N 1
ATOM 838 C CA . ILE A 1 113 ? 0.404 -13.358 -1.476 1.00 93.19 113 ILE A CA 1
ATOM 839 C C . ILE A 1 113 ? 0.309 -12.517 -2.745 1.00 93.19 113 ILE A C 1
ATOM 841 O O . ILE A 1 113 ? -0.710 -12.548 -3.434 1.00 93.19 113 ILE A O 1
ATOM 845 N N . LEU A 1 114 ? 1.363 -11.767 -3.030 1.00 92.94 114 LEU A N 1
ATOM 846 C CA . LEU A 1 114 ? 1.600 -11.107 -4.301 1.00 92.94 114 LEU A CA 1
ATOM 847 C C . LEU A 1 114 ? 2.482 -12.022 -5.138 1.00 92.94 114 LEU A C 1
ATOM 849 O O . LEU A 1 114 ? 3.561 -12.430 -4.704 1.00 92.94 114 LEU A O 1
ATOM 853 N N . THR A 1 115 ? 2.000 -12.347 -6.330 1.00 93.12 115 THR A N 1
ATOM 854 C CA . THR A 1 115 ? 2.736 -13.127 -7.320 1.00 93.12 115 THR A CA 1
ATOM 855 C C . THR A 1 115 ? 3.005 -12.230 -8.517 1.00 93.12 115 THR A C 1
ATOM 857 O O . THR A 1 115 ? 2.058 -11.884 -9.225 1.00 93.12 115 THR A O 1
ATOM 860 N N . PRO A 1 116 ? 4.263 -11.819 -8.732 1.00 91.81 116 PRO A N 1
ATOM 861 C CA . PRO A 1 116 ? 4.628 -11.032 -9.899 1.00 91.81 116 PRO A CA 1
ATOM 862 C C . PRO A 1 116 ? 4.400 -11.788 -11.209 1.00 91.81 116 PRO A C 1
ATOM 864 O O . PRO A 1 116 ? 4.556 -13.009 -11.269 1.00 91.81 116 PRO A O 1
ATOM 867 N N . ASN A 1 117 ? 4.084 -11.049 -12.275 1.00 91.25 117 ASN A N 1
ATOM 868 C CA . ASN A 1 117 ? 4.031 -11.616 -13.625 1.00 91.25 117 ASN A CA 1
ATOM 869 C C . ASN A 1 117 ? 5.440 -11.992 -14.128 1.00 91.25 117 ASN A C 1
ATOM 871 O O . ASN A 1 117 ? 5.589 -12.991 -14.830 1.00 91.25 117 ASN A O 1
ATOM 875 N N . ASP A 1 118 ? 6.461 -11.212 -13.752 1.00 89.81 118 ASP A N 1
ATOM 876 C CA . ASP A 1 118 ? 7.880 -11.523 -13.950 1.00 89.81 118 ASP A CA 1
ATOM 877 C C . ASP A 1 118 ? 8.515 -11.856 -12.588 1.00 89.81 118 ASP A C 1
ATOM 879 O O . ASP A 1 118 ? 8.491 -11.012 -11.694 1.00 89.81 118 ASP A O 1
ATOM 883 N N . PRO A 1 119 ? 9.091 -13.054 -12.386 1.00 88.56 119 PRO A N 1
ATOM 884 C CA . PRO A 1 119 ? 9.686 -13.433 -11.105 1.00 88.56 119 PRO A CA 1
ATOM 885 C C . PRO A 1 119 ? 10.905 -12.591 -10.703 1.00 88.56 119 PRO A C 1
ATOM 887 O O . PRO A 1 119 ? 11.323 -12.698 -9.553 1.00 88.56 119 PRO A O 1
ATOM 890 N N . ASN A 1 120 ? 11.477 -11.796 -11.613 1.00 87.62 120 ASN A N 1
ATOM 891 C CA . ASN A 1 120 ? 12.559 -10.852 -11.322 1.00 87.62 120 ASN A CA 1
ATOM 892 C C . ASN A 1 120 ? 12.047 -9.482 -10.861 1.00 87.62 120 ASN A C 1
ATOM 894 O O . ASN A 1 120 ? 12.850 -8.637 -10.476 1.00 87.62 120 ASN A O 1
ATOM 898 N N . ASP A 1 121 ? 10.735 -9.242 -10.906 1.00 87.75 121 ASP A N 1
ATOM 899 C CA . ASP A 1 121 ? 10.174 -8.013 -10.364 1.00 87.75 121 ASP A CA 1
ATOM 900 C C . ASP A 1 121 ? 10.243 -8.017 -8.836 1.00 87.75 121 ASP A C 1
ATOM 902 O O . ASP A 1 121 ? 9.863 -8.985 -8.166 1.00 87.75 121 ASP A O 1
ATOM 906 N N . ASP A 1 122 ? 10.687 -6.885 -8.302 1.00 87.62 122 ASP A N 1
ATOM 907 C CA . ASP A 1 122 ? 10.696 -6.588 -6.880 1.00 87.62 122 ASP A CA 1
ATOM 908 C C . ASP A 1 122 ? 9.491 -5.699 -6.541 1.00 87.62 122 ASP A C 1
ATOM 910 O O . ASP A 1 122 ? 9.324 -4.600 -7.084 1.00 87.62 122 ASP A O 1
ATOM 914 N N . TYR A 1 123 ? 8.611 -6.219 -5.688 1.00 90.25 123 TYR A N 1
ATOM 915 C CA . TYR A 1 123 ? 7.401 -5.538 -5.250 1.00 90.25 123 TYR A CA 1
ATOM 916 C C . TYR A 1 123 ? 7.458 -5.279 -3.748 1.00 90.25 123 TYR A C 1
ATOM 918 O O . TYR A 1 123 ? 7.399 -6.204 -2.935 1.00 90.25 123 TYR A O 1
ATOM 926 N N . ASP A 1 124 ? 7.456 -4.001 -3.392 1.00 90.88 124 ASP A N 1
ATOM 927 C CA . ASP A 1 124 ? 7.329 -3.529 -2.023 1.00 90.88 124 ASP A CA 1
ATOM 928 C C . ASP A 1 124 ? 5.844 -3.311 -1.691 1.00 90.88 124 ASP A C 1
ATOM 930 O O . ASP A 1 124 ? 5.034 -2.972 -2.560 1.00 90.88 124 ASP A O 1
ATOM 934 N N . TRP A 1 125 ? 5.454 -3.471 -0.429 1.00 92.38 125 TRP A N 1
ATOM 935 C CA . TRP A 1 125 ? 4.090 -3.186 0.005 1.00 92.38 125 TRP A CA 1
ATOM 936 C C . TRP A 1 125 ? 3.999 -2.680 1.441 1.00 92.38 125 TRP A C 1
ATOM 938 O O . TRP A 1 125 ? 4.740 -3.103 2.328 1.00 92.38 125 TRP A O 1
ATOM 948 N N . ALA A 1 126 ? 3.006 -1.831 1.693 1.00 93.25 126 ALA A N 1
ATOM 949 C CA . ALA A 1 126 ? 2.614 -1.414 3.034 1.00 93.25 126 ALA A CA 1
ATOM 950 C C . ALA A 1 126 ? 1.103 -1.508 3.206 1.00 93.25 126 ALA A C 1
ATOM 952 O O . ALA A 1 126 ? 0.332 -1.077 2.350 1.00 93.25 126 ALA A O 1
ATOM 953 N N . LEU A 1 127 ? 0.696 -2.086 4.331 1.00 93.88 127 LEU A N 1
ATOM 954 C CA . LEU A 1 127 ? -0.686 -2.275 4.731 1.00 93.88 127 LEU A CA 1
ATOM 955 C C . LEU A 1 127 ? -1.022 -1.281 5.839 1.00 93.88 127 LEU A C 1
ATOM 957 O O . LEU A 1 127 ? -0.370 -1.263 6.885 1.00 93.88 127 LEU A O 1
ATOM 961 N N . PHE A 1 128 ? -2.080 -0.508 5.634 1.00 93.69 128 PHE A N 1
ATOM 962 C CA . PHE A 1 128 ? -2.562 0.493 6.571 1.00 93.69 128 PHE A CA 1
ATOM 963 C C . PHE A 1 128 ? -3.974 0.162 7.053 1.00 93.69 128 PHE A C 1
ATOM 965 O O . PHE A 1 128 ? -4.823 -0.299 6.286 1.00 93.69 128 PHE A O 1
ATOM 972 N N . ASN A 1 129 ? -4.244 0.416 8.330 1.00 93.50 129 ASN A N 1
ATOM 973 C CA . ASN A 1 129 ? -5.579 0.367 8.905 1.00 93.50 129 ASN A CA 1
ATOM 974 C C . ASN A 1 129 ? -6.183 1.772 8.924 1.00 93.50 129 ASN A C 1
ATOM 976 O O . ASN A 1 129 ? -5.836 2.591 9.769 1.00 93.50 129 ASN A O 1
ATOM 980 N N . ILE A 1 130 ? -7.127 2.017 8.018 1.00 94.25 130 ILE A N 1
ATOM 981 C CA . ILE A 1 130 ? -7.790 3.314 7.842 1.00 94.25 130 ILE A CA 1
ATOM 982 C C . ILE A 1 130 ? -9.240 3.307 8.337 1.00 94.25 130 ILE A C 1
ATOM 984 O O . ILE A 1 130 ? -10.031 4.166 7.971 1.00 94.25 130 ILE A O 1
ATOM 988 N N . THR A 1 131 ? -9.611 2.349 9.191 1.00 92.44 131 THR A N 1
ATOM 989 C CA . THR A 1 131 ? -10.985 2.210 9.716 1.00 92.44 131 THR A CA 1
ATOM 990 C C . THR A 1 131 ? -11.537 3.512 10.300 1.00 92.44 131 THR A C 1
ATOM 992 O O . THR A 1 131 ? -12.706 3.825 10.106 1.00 92.44 131 THR A O 1
ATOM 995 N N . ASN A 1 132 ? -10.687 4.276 10.993 1.00 93.69 132 ASN A N 1
ATOM 996 C CA . ASN A 1 132 ? -11.027 5.568 11.595 1.00 93.69 132 ASN A CA 1
ATOM 997 C C . ASN A 1 132 ? -10.069 6.679 11.132 1.00 93.69 132 ASN A C 1
ATOM 999 O O . ASN A 1 132 ? -9.780 7.599 11.897 1.00 93.69 132 ASN A O 1
ATOM 1003 N N . ALA A 1 133 ? -9.533 6.567 9.915 1.00 95.38 133 ALA A N 1
ATOM 1004 C CA . ALA A 1 133 ? -8.583 7.523 9.361 1.00 95.38 133 ALA A CA 1
ATOM 1005 C C . ALA A 1 133 ? -8.849 7.787 7.873 1.00 95.38 133 ALA A C 1
ATOM 1007 O O . ALA A 1 133 ? -9.569 7.047 7.206 1.00 95.38 133 ALA A O 1
ATOM 1008 N N . THR A 1 134 ? -8.260 8.853 7.346 1.00 95.44 134 THR A N 1
ATOM 1009 C CA . THR A 1 134 ? -8.309 9.217 5.929 1.00 95.44 134 THR A CA 1
ATOM 1010 C C . THR A 1 134 ? -6.965 8.967 5.249 1.00 95.44 134 THR A C 1
ATOM 1012 O O . THR A 1 134 ? -5.923 8.915 5.902 1.00 95.44 134 THR A O 1
ATOM 1015 N N . CYS A 1 135 ? -6.971 8.891 3.914 1.00 95.00 135 CYS A N 1
ATOM 1016 C CA . CYS A 1 135 ? -5.752 8.792 3.104 1.00 95.00 135 CYS A CA 1
ATOM 1017 C C . CYS A 1 135 ? -4.699 9.847 3.465 1.00 95.00 135 CYS A C 1
ATOM 1019 O O . CYS A 1 135 ? -3.529 9.526 3.637 1.00 95.00 135 CYS A O 1
ATOM 1021 N N . SER A 1 136 ? -5.119 11.097 3.684 1.00 94.69 136 SER A N 1
ATOM 1022 C CA . SER A 1 136 ? -4.204 12.190 4.030 1.00 94.69 136 SER A CA 1
ATOM 1023 C C . SER A 1 136 ? -3.475 11.995 5.364 1.00 94.69 136 SER A C 1
ATOM 1025 O O . SER A 1 136 ? -2.463 12.645 5.603 1.00 94.69 136 SER A O 1
ATOM 1027 N N . GLN A 1 137 ? -3.987 11.146 6.262 1.00 96.12 137 GLN A N 1
ATOM 1028 C CA . GLN A 1 137 ? -3.349 10.879 7.552 1.00 96.12 137 GLN A CA 1
ATOM 1029 C C . GLN A 1 137 ? -2.206 9.862 7.446 1.00 96.12 137 GLN A C 1
ATOM 1031 O O . GLN A 1 137 ? -1.320 9.890 8.297 1.00 96.12 137 GLN A O 1
ATOM 1036 N N . ILE A 1 138 ? -2.177 9.023 6.401 1.00 94.69 138 ILE A N 1
ATOM 1037 C CA . ILE A 1 138 ? -1.156 7.976 6.203 1.00 94.69 138 ILE A CA 1
ATOM 1038 C C . ILE A 1 138 ? 0.260 8.561 6.229 1.00 94.69 138 ILE A C 1
ATOM 1040 O O . ILE A 1 138 ? 1.151 8.007 6.869 1.00 94.69 138 ILE A O 1
ATOM 1044 N N . PHE A 1 139 ? 0.457 9.722 5.604 1.00 94.00 139 PHE A N 1
ATOM 1045 C CA . PHE A 1 139 ? 1.758 10.386 5.563 1.00 94.00 139 PHE A CA 1
ATOM 1046 C C . PHE A 1 139 ? 2.279 10.796 6.956 1.00 94.00 139 PHE A C 1
ATOM 1048 O O . PHE A 1 139 ? 3.486 10.842 7.203 1.00 94.00 139 PHE A O 1
ATOM 1055 N N . HIS A 1 140 ? 1.379 11.120 7.883 1.00 94.31 140 HIS A N 1
ATOM 1056 C CA . HIS A 1 140 ? 1.737 11.724 9.167 1.00 94.31 140 HIS A CA 1
ATOM 1057 C C . HIS A 1 140 ? 1.687 10.751 10.344 1.00 94.31 140 HIS A C 1
ATOM 1059 O O . HIS A 1 140 ? 2.312 11.022 11.369 1.00 94.31 140 HIS A O 1
ATOM 1065 N N . ASP A 1 141 ? 0.959 9.645 10.216 1.00 94.88 141 ASP A N 1
ATOM 1066 C CA . ASP A 1 141 ? 0.686 8.733 11.320 1.00 94.88 141 ASP A CA 1
ATOM 1067 C C . ASP A 1 141 ? 1.155 7.308 11.009 1.00 94.88 141 ASP A C 1
ATOM 1069 O O . ASP A 1 141 ? 0.449 6.503 10.397 1.00 94.88 141 ASP A O 1
ATOM 1073 N N . ILE A 1 142 ? 2.359 6.976 11.486 1.00 92.88 142 ILE A N 1
ATOM 1074 C CA . ILE A 1 142 ? 2.926 5.630 11.337 1.00 92.88 142 ILE A CA 1
ATOM 10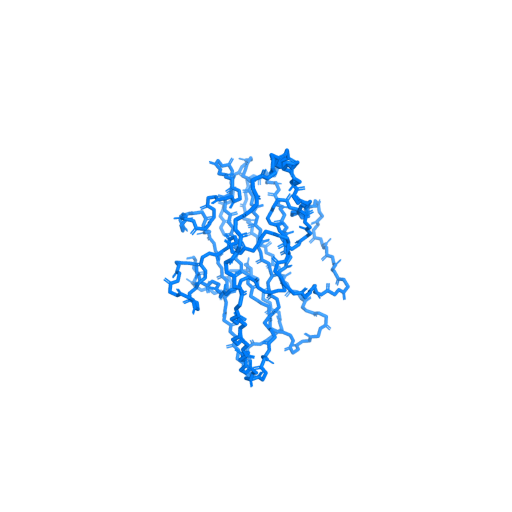75 C C . ILE A 1 142 ? 2.107 4.559 12.063 1.00 92.88 142 ILE A C 1
ATOM 1077 O O . ILE A 1 142 ? 2.189 3.391 11.693 1.00 92.88 142 ILE A O 1
ATOM 1081 N N . ALA A 1 143 ? 1.282 4.922 13.054 1.00 94.06 143 ALA A N 1
ATOM 1082 C CA . ALA A 1 143 ? 0.435 3.957 13.751 1.00 94.06 143 ALA A CA 1
ATOM 1083 C C . ALA A 1 143 ? -0.660 3.379 12.841 1.00 94.06 143 ALA A C 1
ATOM 1085 O O . ALA A 1 143 ? -1.212 2.319 13.143 1.00 94.06 143 ALA A O 1
ATOM 1086 N N . LEU A 1 144 ? -0.956 4.041 11.715 1.00 94.19 144 LEU A N 1
ATOM 1087 C CA . LEU A 1 144 ? -1.844 3.497 10.694 1.00 94.19 144 LEU A CA 1
ATOM 1088 C C . LEU A 1 144 ? -1.191 2.339 9.936 1.00 94.19 144 LEU A C 1
ATOM 1090 O O . LEU A 1 144 ? -1.918 1.472 9.462 1.00 94.19 144 LEU A O 1
ATOM 1094 N N . GLN A 1 145 ? 0.141 2.282 9.826 1.00 92.94 145 GLN A N 1
ATOM 1095 C CA . GLN A 1 145 ? 0.841 1.187 9.157 1.00 92.94 145 GLN A CA 1
ATOM 1096 C C . GLN A 1 145 ? 0.877 -0.044 10.066 1.00 92.94 145 GLN A C 1
ATOM 1098 O O . GLN A 1 145 ? 1.560 -0.072 11.085 1.00 92.94 145 GLN A O 1
ATOM 1103 N N . VAL A 1 146 ? 0.150 -1.088 9.679 1.00 91.44 146 VAL A N 1
ATOM 1104 C CA . VAL A 1 146 ? -0.018 -2.304 10.489 1.00 91.44 146 VAL A CA 1
ATOM 1105 C C . VAL A 1 146 ? 0.867 -3.462 10.049 1.00 91.44 146 VAL A C 1
ATOM 1107 O O . VAL A 1 146 ? 0.986 -4.440 10.778 1.00 91.44 146 VAL A O 1
ATOM 1110 N N . SER A 1 147 ? 1.425 -3.397 8.842 1.00 90.75 147 SER A N 1
ATOM 1111 C CA . SER A 1 147 ? 2.418 -4.347 8.344 1.00 90.75 147 SER A CA 1
ATOM 1112 C C . SER A 1 147 ? 3.048 -3.794 7.072 1.00 90.75 147 SER A C 1
ATOM 1114 O O . SER A 1 147 ? 2.412 -3.017 6.357 1.00 90.75 147 SER A O 1
ATOM 1116 N N . CYS A 1 148 ? 4.271 -4.200 6.760 1.00 90.69 148 CYS A N 1
ATOM 1117 C CA . CYS A 1 148 ? 4.886 -3.873 5.486 1.00 90.69 148 CYS A CA 1
ATOM 1118 C C . CYS A 1 148 ? 6.049 -4.800 5.141 1.00 90.69 148 CYS A C 1
ATOM 1120 O O . CYS A 1 148 ? 6.622 -5.453 6.015 1.00 90.69 148 CYS A O 1
ATOM 1122 N N . ASN A 1 149 ? 6.426 -4.800 3.867 1.00 89.25 149 ASN A N 1
ATOM 1123 C CA . ASN A 1 149 ? 7.662 -5.382 3.381 1.00 89.25 149 ASN A CA 1
ATOM 1124 C C . ASN A 1 149 ? 8.232 -4.497 2.268 1.00 89.25 149 ASN A C 1
ATOM 1126 O O . ASN A 1 149 ? 7.571 -4.301 1.254 1.00 89.25 149 ASN A O 1
ATOM 1130 N N . ALA A 1 150 ? 9.451 -4.003 2.468 1.00 86.88 150 ALA A N 1
ATOM 1131 C CA . ALA A 1 150 ? 10.208 -3.262 1.459 1.00 86.88 150 ALA A CA 1
ATOM 1132 C C . ALA A 1 150 ? 11.601 -3.882 1.201 1.00 86.88 150 ALA A C 1
ATOM 1134 O O . ALA A 1 150 ? 12.562 -3.191 0.845 1.00 86.88 150 ALA A O 1
ATOM 1135 N N . ALA A 1 151 ? 11.749 -5.175 1.514 1.00 78.31 151 ALA A N 1
ATOM 1136 C CA . ALA A 1 151 ? 13.000 -5.900 1.350 1.00 78.31 151 ALA A CA 1
ATOM 1137 C C . ALA A 1 151 ? 13.200 -6.290 -0.119 1.00 78.31 151 ALA A C 1
ATOM 1139 O O . ALA A 1 151 ? 12.366 -6.993 -0.677 1.00 78.31 151 ALA A O 1
ATOM 1140 N N . GLY A 1 152 ? 14.348 -5.903 -0.679 1.00 72.81 152 GLY A N 1
ATOM 1141 C CA . GLY A 1 152 ? 14.719 -6.148 -2.073 1.00 72.81 152 GLY A CA 1
ATOM 1142 C C . GLY A 1 152 ? 16.228 -6.345 -2.261 1.00 72.81 152 GLY A C 1
ATOM 1143 O O . GLY A 1 152 ? 16.995 -6.321 -1.292 1.00 72.81 152 GLY A O 1
ATOM 1144 N N . GLY A 1 153 ? 16.664 -6.555 -3.506 1.00 64.75 153 GLY A N 1
ATOM 1145 C CA . GLY A 1 153 ? 18.070 -6.727 -3.914 1.00 64.75 153 GLY A CA 1
ATOM 1146 C C . GLY A 1 153 ? 18.261 -7.837 -4.958 1.00 64.75 153 GLY A C 1
ATOM 1147 O O . GLY A 1 153 ? 17.312 -8.550 -5.264 1.00 64.75 153 GLY A O 1
ATOM 1148 N N . GLU A 1 154 ? 19.494 -8.041 -5.452 1.00 63.12 154 GLU A N 1
ATOM 1149 C CA . GLU A 1 154 ? 19.822 -8.964 -6.572 1.00 63.12 154 GLU A CA 1
ATOM 1150 C C . GLU A 1 154 ? 19.289 -10.405 -6.425 1.00 63.12 154 GLU A C 1
ATOM 1152 O O . GLU A 1 154 ? 19.220 -11.139 -7.404 1.00 63.12 154 GLU A O 1
ATOM 1157 N N . THR A 1 155 ? 18.940 -10.839 -5.210 1.00 69.19 155 THR A N 1
ATOM 1158 C CA . THR A 1 155 ? 18.430 -12.195 -4.927 1.00 69.19 155 THR A CA 1
ATOM 1159 C C . THR A 1 155 ? 17.079 -12.212 -4.207 1.00 69.19 155 THR A C 1
ATOM 1161 O O . THR A 1 155 ? 16.571 -13.284 -3.878 1.00 69.19 155 THR A O 1
ATOM 1164 N N . CYS A 1 156 ? 16.489 -11.041 -3.959 1.00 75.75 156 CYS A N 1
ATOM 1165 C CA . CYS A 1 156 ? 15.270 -10.866 -3.174 1.00 75.75 156 CYS A CA 1
ATOM 1166 C C . CYS A 1 156 ? 14.185 -10.227 -4.047 1.00 75.75 156 CYS A C 1
ATOM 1168 O O . CYS A 1 156 ? 13.860 -9.060 -3.879 1.00 75.75 156 CYS A O 1
ATOM 1170 N N . HIS A 1 157 ? 13.659 -11.004 -4.991 1.00 84.88 157 HIS A N 1
ATOM 1171 C CA . HIS A 1 157 ? 12.577 -10.628 -5.904 1.00 84.88 157 HIS A CA 1
ATOM 1172 C C . HIS A 1 157 ? 11.541 -11.764 -5.992 1.00 84.88 157 HIS A C 1
ATOM 1174 O O . HIS A 1 157 ? 11.750 -12.865 -5.468 1.00 84.88 157 HIS A O 1
ATOM 1180 N N . GLY A 1 158 ? 10.410 -11.520 -6.655 1.00 87.31 158 GLY A N 1
ATOM 1181 C CA . GLY A 1 158 ? 9.361 -12.522 -6.836 1.00 87.31 158 GLY A CA 1
ATOM 1182 C C . GLY A 1 158 ? 8.280 -12.478 -5.751 1.00 87.31 158 GLY A C 1
ATOM 1183 O O . GLY A 1 158 ? 7.801 -11.415 -5.362 1.00 87.31 158 GLY A O 1
ATOM 1184 N N . ASN A 1 159 ? 7.814 -13.649 -5.309 1.00 91.00 159 ASN A N 1
ATOM 1185 C CA . ASN A 1 159 ? 6.647 -13.730 -4.428 1.00 91.00 159 ASN A CA 1
ATOM 1186 C C . ASN A 1 159 ? 6.894 -13.059 -3.067 1.00 91.00 159 ASN A C 1
ATOM 1188 O O . ASN A 1 159 ? 7.842 -13.393 -2.360 1.00 91.00 159 ASN A O 1
ATOM 1192 N N . THR A 1 160 ? 5.958 -12.209 -2.651 1.00 90.88 160 THR A N 1
ATOM 1193 C CA . THR A 1 160 ? 5.972 -11.500 -1.361 1.00 90.88 160 THR A CA 1
ATOM 1194 C C . THR A 1 160 ? 4.562 -11.471 -0.767 1.00 90.88 160 THR A C 1
ATOM 1196 O O . THR A 1 160 ? 3.596 -11.830 -1.436 1.00 90.88 160 THR A O 1
ATOM 1199 N N . GLY A 1 161 ? 4.399 -11.056 0.487 1.00 90.44 161 GLY A N 1
ATOM 1200 C CA . GLY A 1 161 ? 3.079 -10.810 1.071 1.00 90.44 161 GLY A CA 1
ATOM 1201 C C . GLY A 1 161 ? 3.015 -11.029 2.576 1.00 90.44 161 GLY A C 1
ATOM 1202 O O . GLY A 1 161 ? 3.974 -11.470 3.207 1.00 90.44 161 GLY A O 1
ATOM 1203 N N . ALA A 1 162 ? 1.857 -10.725 3.159 1.00 89.69 162 ALA A N 1
ATOM 1204 C CA . ALA A 1 162 ? 1.583 -10.936 4.577 1.00 89.69 162 ALA A CA 1
ATOM 1205 C C . ALA A 1 162 ? 1.154 -12.393 4.853 1.00 89.69 162 ALA A C 1
ATOM 1207 O O . ALA A 1 162 ? 0.016 -12.652 5.248 1.00 89.69 162 ALA A O 1
ATOM 1208 N N . ASP A 1 163 ? 2.049 -13.357 4.625 1.00 85.50 163 ASP A N 1
ATOM 1209 C CA . ASP A 1 163 ? 1.765 -14.798 4.748 1.00 85.50 163 ASP A CA 1
ATOM 1210 C C . ASP A 1 163 ? 2.204 -15.420 6.090 1.00 85.50 163 ASP A C 1
ATOM 1212 O O . ASP A 1 163 ? 1.988 -16.608 6.340 1.00 85.50 163 ASP A O 1
ATOM 1216 N N . GLY A 1 164 ? 2.779 -14.608 6.982 1.00 78.50 164 GLY A N 1
ATOM 1217 C CA . GLY A 1 164 ? 3.219 -15.028 8.312 1.00 78.50 164 GLY A CA 1
ATOM 1218 C C . GLY A 1 164 ? 4.488 -15.882 8.321 1.00 78.50 164 GLY A C 1
ATOM 1219 O O . GLY A 1 164 ? 4.779 -16.497 9.346 1.00 78.50 164 GLY A O 1
ATOM 1220 N N . LYS A 1 165 ? 5.239 -15.941 7.212 1.00 71.88 165 LYS A N 1
ATOM 1221 C CA . LYS A 1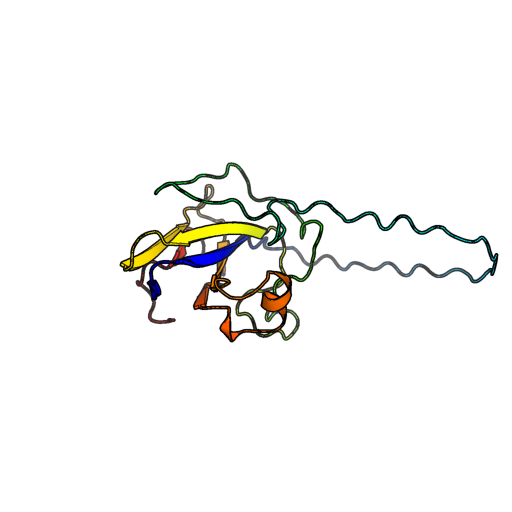 165 ? 6.534 -16.639 7.153 1.00 71.88 165 LYS A CA 1
ATOM 1222 C C . LYS A 1 165 ? 7.698 -15.833 7.725 1.00 71.88 165 LYS A C 1
ATOM 1224 O O . LYS A 1 165 ? 8.759 -16.405 7.959 1.00 71.88 165 LYS A O 1
ATOM 1229 N N . THR A 1 166 ? 7.519 -14.537 7.970 1.00 60.78 166 THR A N 1
ATOM 1230 C CA . THR A 1 166 ? 8.530 -13.669 8.586 1.00 60.78 166 THR A CA 1
ATOM 1231 C C . THR A 1 166 ? 8.109 -13.259 10.002 1.00 60.78 166 THR A C 1
ATOM 1233 O O . THR A 1 166 ? 6.924 -13.169 10.319 1.00 60.78 166 THR A O 1
ATOM 1236 N N . THR A 1 167 ? 9.087 -13.033 10.885 1.00 49.66 167 THR A N 1
ATOM 1237 C CA . THR A 1 167 ? 8.874 -12.577 12.276 1.00 49.66 167 THR A CA 1
ATOM 1238 C C . THR A 1 167 ? 8.723 -11.060 12.406 1.00 49.66 167 THR A C 1
ATOM 1240 O O . THR A 1 167 ? 8.591 -10.558 13.519 1.00 49.66 167 THR A O 1
ATOM 1243 N N . TYR A 1 168 ? 8.770 -10.326 11.293 1.00 43.88 168 TYR A N 1
ATOM 1244 C CA . TYR A 1 168 ? 8.531 -8.888 11.265 1.00 43.88 168 TYR A CA 1
ATOM 1245 C C . TYR A 1 168 ? 7.016 -8.667 11.228 1.00 43.88 168 TYR A C 1
ATOM 1247 O O . TYR A 1 168 ? 6.389 -8.731 10.172 1.00 43.88 168 TYR A O 1
ATOM 1255 N N . SER A 1 169 ? 6.428 -8.541 12.419 1.00 40.16 169 SER A N 1
ATOM 1256 C CA . SER A 1 169 ? 5.028 -8.161 12.628 1.00 40.16 169 SER A CA 1
ATOM 1257 C C . SER A 1 169 ? 4.861 -6.654 12.582 1.00 40.16 169 SER A C 1
ATOM 1259 O O . SER A 1 169 ? 5.616 -5.999 13.339 1.00 40.16 169 SER A O 1
#